Protein AF-F3NE61-F1 (afdb_monomer_lite)

Foldseek 3Di:
DVVVLLVLCLAANWWKWWFWQKWKDDPVDTPPGSDGDTDIFTFHSVLSVQLVVCVVVVNDPVSNQVSVQVRSVVRVCVVVVHDPDPMDIDTHPIP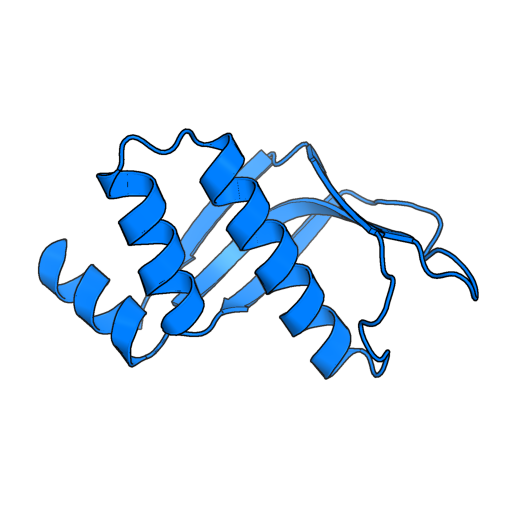DMDIGGD

Secondary structure (DSSP, 8-state):
-HHHHHHHHHHH-EEEEEEEEEEEE-TT---S--EEEEEEEEE-HHHHHHHHHHHHTT--HHHHHHHHHHHHHHHHHHHTT---SSPEEEEEEEEEEEEE--

Radius of gyration: 13.98 Å; chains: 1; bounding box: 32×28×35 Å

Organism: NCBI:txid996637

Sequence (102 aa):
MRARRRARAEADGFVFHTRARFGFAAPAGSSDDPRVRLITQYLSGEVARELFAARDASGGEQQQMVILARALGHAYFRDGGLRAHGLGIAFTDVEFADFSID

pLDDT: mean 79.41, std 13.92, range [50.97, 94.62]

InterPro domains:
  IPR058118 Telomere-protecting terminal protein Tpg [NF047541] (2-100)

Structure (mmCIF, N/CA/C/O backbone):
data_AF-F3NE61-F1
#
_entry.id   AF-F3NE61-F1
#
loop_
_atom_site.group_PDB
_atom_site.id
_atom_site.type_symbol
_atom_site.label_atom_id
_atom_site.label_alt_id
_atom_site.label_comp_id
_atom_site.label_asym_id
_atom_site.label_entity_id
_atom_site.label_seq_id
_atom_site.pdbx_PDB_ins_code
_atom_site.Cartn_x
_atom_site.Cartn_y
_atom_site.Cartn_z
_atom_site.occupancy
_atom_site.B_iso_or_equiv
_atom_site.auth_seq_id
_atom_site.auth_comp_id
_atom_site.auth_asym_id
_atom_site.auth_atom_id
_atom_site.pdbx_PDB_model_num
ATOM 1 N N . MET A 1 1 ? 15.072 7.063 -13.968 1.00 63.09 1 MET A N 1
ATOM 2 C CA . MET A 1 1 ? 14.800 7.037 -12.507 1.00 63.09 1 MET A CA 1
ATOM 3 C C . MET A 1 1 ? 13.567 6.207 -12.150 1.00 63.09 1 MET A C 1
ATOM 5 O O . MET A 1 1 ? 13.720 5.275 -11.373 1.00 63.09 1 MET A O 1
ATOM 9 N N . ARG A 1 2 ? 12.384 6.466 -12.736 1.00 75.69 2 ARG A N 1
ATOM 10 C CA . ARG A 1 2 ? 11.137 5.733 -12.413 1.00 75.69 2 ARG A CA 1
ATOM 11 C C . ARG A 1 2 ? 11.215 4.212 -12.619 1.00 75.69 2 ARG A C 1
ATOM 13 O O . ARG A 1 2 ? 10.896 3.478 -11.697 1.00 75.69 2 ARG A O 1
ATOM 20 N N . ALA A 1 3 ? 11.722 3.747 -13.764 1.00 82.88 3 ALA A N 1
ATOM 21 C CA . ALA A 1 3 ? 11.854 2.310 -14.043 1.00 82.88 3 ALA A CA 1
ATOM 22 C C . ALA A 1 3 ? 12.788 1.580 -13.057 1.00 82.88 3 ALA A C 1
ATOM 24 O O . ALA A 1 3 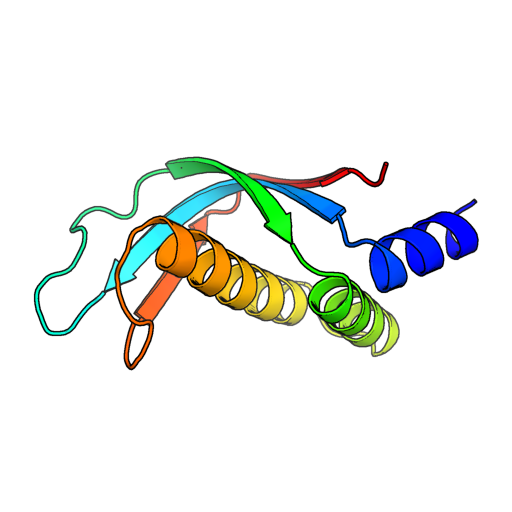? 12.478 0.480 -12.621 1.00 82.88 3 ALA A O 1
ATOM 25 N N . ARG A 1 4 ? 13.895 2.221 -12.645 1.00 85.50 4 ARG A N 1
ATOM 26 C CA . ARG A 1 4 ? 14.818 1.652 -11.646 1.00 85.50 4 ARG A CA 1
ATOM 27 C C . ARG A 1 4 ? 14.177 1.544 -10.264 1.00 85.50 4 ARG A C 1
ATOM 29 O O . ARG A 1 4 ? 14.312 0.512 -9.628 1.00 85.50 4 ARG A O 1
ATOM 36 N N . ARG A 1 5 ? 13.450 2.581 -9.828 1.00 86.81 5 ARG A N 1
ATOM 37 C CA . ARG A 1 5 ? 12.709 2.551 -8.556 1.00 86.81 5 ARG A CA 1
ATOM 38 C C . ARG A 1 5 ? 11.611 1.490 -8.567 1.00 86.81 5 ARG A C 1
ATOM 40 O O . ARG A 1 5 ? 11.492 0.752 -7.604 1.00 86.81 5 ARG A O 1
ATOM 47 N N . ARG A 1 6 ? 10.867 1.366 -9.670 1.00 88.50 6 ARG A N 1
ATOM 48 C CA . ARG A 1 6 ? 9.880 0.295 -9.852 1.00 88.50 6 ARG A CA 1
ATOM 49 C C . ARG A 1 6 ? 10.520 -1.085 -9.718 1.00 88.50 6 ARG A C 1
ATOM 51 O O . ARG A 1 6 ? 10.085 -1.853 -8.878 1.00 88.50 6 ARG A O 1
ATOM 58 N N . ALA A 1 7 ? 11.578 -1.365 -10.480 1.00 91.50 7 ALA A N 1
ATOM 59 C CA . ALA A 1 7 ? 12.258 -2.660 -10.426 1.00 91.50 7 ALA A CA 1
ATOM 60 C C . ALA A 1 7 ? 12.800 -2.983 -9.023 1.00 91.50 7 ALA A C 1
ATOM 62 O O . ALA A 1 7 ? 12.680 -4.113 -8.567 1.00 91.50 7 ALA A O 1
ATOM 63 N N . ARG A 1 8 ? 13.342 -1.977 -8.323 1.00 93.12 8 ARG A N 1
ATOM 64 C CA . ARG A 1 8 ? 13.789 -2.092 -6.929 1.00 93.12 8 ARG A CA 1
ATOM 65 C C . ARG A 1 8 ? 12.631 -2.448 -5.999 1.00 93.12 8 ARG A C 1
ATOM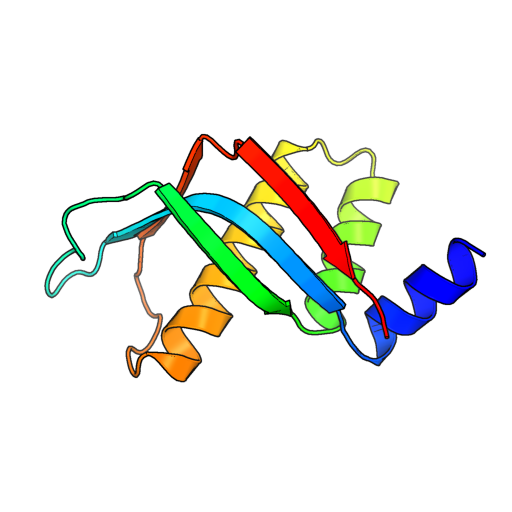 67 O O . ARG A 1 8 ? 12.733 -3.420 -5.271 1.00 93.12 8 ARG A O 1
ATOM 74 N N . ALA A 1 9 ? 11.512 -1.729 -6.088 1.00 93.44 9 ALA A N 1
ATOM 75 C CA . ALA A 1 9 ? 10.331 -2.017 -5.282 1.00 93.44 9 ALA A CA 1
ATOM 76 C C . ALA A 1 9 ? 9.742 -3.402 -5.571 1.00 93.44 9 ALA A C 1
ATOM 78 O O . ALA A 1 9 ? 9.312 -4.088 -4.656 1.00 93.44 9 ALA A O 1
ATOM 79 N N . GLU A 1 10 ? 9.735 -3.835 -6.832 1.00 94.38 10 GLU A N 1
ATOM 80 C CA . GLU A 1 10 ? 9.260 -5.166 -7.224 1.00 94.38 10 GLU A CA 1
ATOM 81 C C . GLU A 1 10 ? 10.178 -6.300 -6.746 1.00 94.38 10 GLU A C 1
ATOM 83 O O . GLU A 1 10 ? 9.692 -7.410 -6.532 1.00 94.38 10 GLU A O 1
ATOM 88 N N . ALA A 1 11 ? 11.479 -6.040 -6.585 1.00 94.44 11 ALA A N 1
ATOM 89 C CA . ALA A 1 11 ? 12.455 -7.017 -6.106 1.00 94.44 11 ALA A CA 1
ATOM 90 C C . ALA A 1 11 ? 12.533 -7.056 -4.573 1.00 94.44 11 ALA A C 1
ATOM 92 O O . ALA A 1 11 ? 12.412 -8.120 -3.970 1.00 94.44 11 ALA A O 1
ATOM 93 N N . ASP A 1 12 ? 12.692 -5.884 -3.960 1.00 93.94 12 ASP A N 1
ATOM 94 C CA . ASP A 1 12 ? 13.078 -5.719 -2.560 1.00 93.94 12 ASP A CA 1
ATOM 95 C C . ASP A 1 12 ? 11.925 -5.207 -1.686 1.00 93.94 12 ASP A C 1
ATOM 97 O O . ASP A 1 12 ? 12.088 -5.087 -0.476 1.00 93.94 12 ASP A O 1
ATOM 101 N N . GLY A 1 13 ? 10.756 -4.909 -2.260 1.00 94.00 13 GLY A N 1
ATOM 102 C CA . GLY A 1 13 ? 9.633 -4.296 -1.551 1.00 94.00 13 GLY A CA 1
ATOM 103 C C . GLY A 1 13 ? 9.803 -2.795 -1.323 1.00 94.00 13 GLY A C 1
ATOM 104 O O . GLY A 1 13 ? 10.651 -2.130 -1.918 1.00 94.00 13 GLY A O 1
ATOM 105 N N . PHE A 1 14 ? 8.932 -2.235 -0.492 1.00 94.62 14 PHE A N 1
ATOM 106 C CA . PHE A 1 14 ? 8.892 -0.799 -0.224 1.00 94.62 14 PHE A CA 1
ATOM 107 C C . PHE A 1 14 ? 8.276 -0.516 1.143 1.00 94.62 14 PHE A C 1
ATOM 109 O O . PHE A 1 14 ? 7.518 -1.322 1.684 1.00 94.62 14 PHE A O 1
ATOM 116 N N . VAL A 1 15 ? 8.561 0.662 1.689 1.00 93.81 15 VAL A N 1
ATOM 117 C CA . VAL A 1 15 ? 7.898 1.161 2.892 1.00 93.81 15 VAL A CA 1
ATOM 118 C C . VAL A 1 15 ? 6.709 2.014 2.478 1.00 93.81 15 VAL A C 1
ATOM 120 O O . VAL A 1 15 ? 6.844 2.965 1.708 1.00 93.81 15 VAL A O 1
ATOM 123 N N . PHE A 1 16 ? 5.534 1.658 2.986 1.00 92.31 16 PHE A N 1
ATOM 124 C CA . PHE A 1 16 ? 4.305 2.406 2.797 1.00 92.31 16 PHE A CA 1
ATOM 125 C C . PHE A 1 16 ? 4.025 3.278 4.015 1.00 92.31 16 PHE A C 1
ATOM 127 O O . PHE A 1 16 ? 3.965 2.774 5.139 1.00 92.31 16 PHE A O 1
ATOM 134 N N . HIS A 1 17 ? 3.827 4.571 3.777 1.00 92.56 17 HIS A N 1
ATOM 135 C CA . HIS A 1 17 ? 3.459 5.552 4.786 1.00 92.56 17 HIS A CA 1
ATOM 136 C C . HIS A 1 17 ? 2.063 6.077 4.480 1.00 92.56 17 HIS A C 1
ATOM 138 O O . HIS A 1 17 ? 1.815 6.630 3.410 1.00 92.56 17 HIS A O 1
ATOM 144 N N . THR A 1 18 ? 1.135 5.936 5.417 1.00 91.38 18 THR A N 1
ATOM 145 C CA . THR A 1 18 ? -0.223 6.445 5.232 1.00 91.38 18 THR A CA 1
ATOM 146 C C . THR A 1 18 ? -0.808 6.951 6.532 1.00 91.38 18 THR A C 1
ATOM 148 O O . THR A 1 18 ? -0.541 6.407 7.604 1.00 91.38 18 THR A O 1
ATOM 151 N N . ARG A 1 19 ? -1.637 7.986 6.434 1.00 89.94 19 ARG A N 1
ATOM 152 C CA . ARG A 1 19 ? -2.567 8.354 7.493 1.00 89.94 19 ARG A CA 1
ATOM 153 C C . ARG A 1 19 ? -3.971 8.066 7.004 1.00 89.94 19 ARG A C 1
ATOM 155 O O . ARG A 1 19 ? -4.436 8.689 6.056 1.00 89.94 19 ARG A O 1
ATOM 162 N N . ALA A 1 20 ? -4.613 7.099 7.640 1.00 87.88 20 ALA A N 1
ATOM 163 C CA . ALA A 1 20 ? -5.919 6.611 7.231 1.00 87.88 20 ALA A CA 1
ATOM 164 C C . ALA A 1 20 ? -6.704 6.117 8.437 1.00 87.88 20 ALA A C 1
ATOM 166 O O . ALA A 1 20 ? -6.127 5.722 9.457 1.00 87.88 20 ALA A O 1
ATOM 167 N N . ARG A 1 21 ? -8.027 6.088 8.300 1.00 84.94 21 ARG A N 1
ATOM 168 C CA . ARG A 1 21 ? -8.877 5.319 9.194 1.00 84.94 21 ARG A CA 1
ATOM 169 C C . ARG A 1 21 ? -8.661 3.837 8.896 1.00 84.94 21 ARG A C 1
ATOM 171 O O . ARG A 1 21 ? -9.030 3.347 7.830 1.00 84.94 21 ARG A O 1
ATOM 178 N N . PHE A 1 22 ? -8.046 3.136 9.845 1.00 78.00 22 PHE A N 1
ATOM 179 C CA . PHE A 1 22 ? -7.731 1.718 9.708 1.00 78.00 22 PHE A CA 1
ATOM 180 C C . PHE A 1 22 ? -8.292 0.920 10.880 1.00 78.00 22 PHE A C 1
ATOM 182 O O . PHE A 1 22 ? -7.987 1.200 12.043 1.00 78.00 22 PHE A O 1
ATOM 189 N N . GLY A 1 23 ? -9.113 -0.078 10.569 1.00 72.56 23 GLY A N 1
ATOM 190 C CA . GLY A 1 23 ? -9.726 -0.966 11.548 1.00 72.56 23 GLY A CA 1
ATOM 191 C C . GLY A 1 23 ? -9.982 -2.352 10.978 1.00 72.56 23 GLY A C 1
ATOM 192 O O . GLY A 1 23 ? -9.824 -2.596 9.779 1.00 72.56 23 GLY A O 1
ATOM 193 N N . PHE A 1 24 ? -10.383 -3.271 11.851 1.00 69.31 24 PHE A N 1
ATOM 194 C CA . PHE A 1 24 ? -10.709 -4.630 11.456 1.00 69.31 24 PHE A CA 1
ATOM 195 C C . PHE A 1 24 ? -11.877 -5.204 12.241 1.00 69.31 24 PHE A C 1
ATOM 197 O O . PHE A 1 24 ? -11.991 -5.018 13.454 1.00 69.31 24 PHE A O 1
ATOM 204 N N . ALA A 1 25 ? -12.719 -5.941 11.528 1.00 63.28 25 ALA A N 1
ATOM 205 C CA . ALA A 1 25 ? -13.800 -6.724 12.095 1.00 63.28 25 ALA A CA 1
ATOM 206 C C . ALA A 1 25 ? -13.394 -8.201 12.103 1.00 63.28 25 ALA A C 1
ATOM 208 O O . ALA A 1 25 ? -13.156 -8.775 11.038 1.00 63.28 25 ALA A O 1
ATOM 209 N N . ALA A 1 26 ? -13.315 -8.806 13.292 1.00 59.41 26 ALA A N 1
ATOM 210 C CA . ALA A 1 26 ? -13.143 -10.245 13.464 1.00 59.41 26 ALA A CA 1
ATOM 211 C C . ALA A 1 26 ? -14.406 -10.888 14.046 1.00 59.41 26 ALA A C 1
ATOM 213 O O . ALA A 1 26 ? -15.067 -10.257 14.872 1.00 59.41 26 ALA A O 1
ATOM 214 N N . PRO A 1 27 ? -14.705 -12.162 13.716 1.00 54.75 27 PRO A N 1
ATOM 215 C CA . PRO A 1 27 ? -15.823 -12.889 14.323 1.00 54.75 27 PRO A CA 1
ATOM 216 C C . PRO A 1 27 ? -15.749 -12.979 15.858 1.00 54.75 27 PRO A C 1
ATOM 218 O O . PRO A 1 27 ? -16.779 -13.076 16.513 1.00 54.75 27 PRO A O 1
ATOM 221 N N . ALA A 1 28 ? -14.540 -12.934 16.432 1.00 54.91 28 ALA A N 1
ATOM 222 C CA . ALA A 1 28 ? -14.290 -13.008 17.876 1.00 54.91 28 ALA A CA 1
ATOM 223 C C . ALA A 1 28 ? -14.228 -11.630 18.577 1.00 54.91 28 ALA A C 1
ATOM 225 O O . ALA A 1 28 ? -13.916 -11.567 19.764 1.00 54.91 28 ALA A O 1
ATOM 226 N N . GLY A 1 29 ? -14.505 -10.539 17.854 1.00 51.72 29 GLY A N 1
ATOM 227 C CA . GLY A 1 29 ? -14.454 -9.163 18.352 1.00 51.72 29 GLY A CA 1
ATOM 228 C C . GLY A 1 29 ? -13.767 -8.220 17.362 1.00 51.72 29 GLY A C 1
ATOM 229 O O . GLY A 1 29 ? -12.681 -8.511 16.859 1.00 51.72 29 GLY A O 1
ATOM 230 N N . SER A 1 30 ? -14.400 -7.085 17.064 1.00 53.38 30 SER A N 1
ATOM 231 C CA . SER A 1 30 ? -13.764 -5.970 16.359 1.00 53.38 30 SER A CA 1
ATOM 232 C C . SER A 1 30 ? -12.743 -5.297 17.282 1.00 53.38 30 SER A C 1
ATOM 234 O O . SER A 1 30 ? -12.940 -5.203 18.495 1.00 53.38 30 SER A O 1
ATOM 236 N N . SER A 1 31 ? -11.650 -4.768 16.723 1.00 54.16 31 SER A N 1
ATOM 237 C CA . SER A 1 31 ? -11.023 -3.618 17.379 1.00 54.16 31 SER A CA 1
ATOM 238 C C . SER A 1 31 ? -11.960 -2.445 17.104 1.00 54.16 31 SER A C 1
ATOM 240 O O . SER A 1 31 ? -11.944 -1.877 16.013 1.00 54.16 31 SER A O 1
ATOM 242 N N . ASP A 1 32 ? -12.867 -2.206 18.051 1.00 52.44 32 ASP A N 1
ATOM 243 C CA . ASP A 1 32 ? -14.141 -1.502 17.861 1.00 52.44 32 ASP A CA 1
ATOM 244 C C . ASP A 1 32 ? -14.037 0.028 17.767 1.00 52.44 32 ASP A C 1
ATOM 246 O O . ASP A 1 32 ? -14.852 0.763 18.310 1.00 52.44 32 ASP A O 1
ATOM 250 N N . ASP A 1 33 ? -13.012 0.535 17.087 1.00 56.03 33 ASP A N 1
ATOM 251 C CA . ASP A 1 33 ? -12.973 1.934 16.679 1.00 56.03 33 ASP A CA 1
ATOM 252 C C . ASP A 1 33 ? -11.954 2.087 15.540 1.00 56.03 33 ASP A C 1
ATOM 254 O O . ASP A 1 33 ? -10.739 2.087 15.797 1.00 56.03 33 ASP A O 1
ATOM 258 N N . PRO A 1 34 ? -12.384 2.160 14.266 1.00 61.22 34 PRO A N 1
ATOM 259 C CA . PRO A 1 34 ? -11.480 2.502 13.186 1.00 61.22 34 PRO A CA 1
ATOM 260 C C . PRO A 1 34 ? -11.022 3.954 13.408 1.00 61.22 34 PRO A C 1
ATOM 262 O O . PRO A 1 34 ? -11.671 4.933 13.036 1.00 61.22 34 PRO A O 1
ATOM 265 N N . ARG A 1 35 ? -9.874 4.086 14.075 1.00 72.81 35 ARG A N 1
ATOM 266 C CA . ARG A 1 35 ? -9.216 5.363 14.350 1.00 72.81 35 ARG A CA 1
ATOM 267 C C . ARG A 1 35 ? -8.331 5.740 13.182 1.00 72.81 35 ARG A C 1
ATOM 269 O O . ARG A 1 35 ? -7.738 4.879 12.529 1.00 72.81 35 ARG A O 1
ATOM 276 N N . VAL A 1 36 ? -8.201 7.042 12.964 1.00 82.25 36 VAL A N 1
ATOM 277 C CA . VAL A 1 36 ? -7.148 7.565 12.098 1.00 82.25 36 VAL A CA 1
ATOM 278 C C . VAL A 1 36 ? -5.808 7.221 12.737 1.00 82.25 36 VAL A C 1
ATOM 280 O O . VAL A 1 36 ? -5.553 7.574 13.890 1.00 82.25 36 VAL A O 1
ATOM 283 N N . ARG A 1 37 ? -4.964 6.497 12.005 1.00 83.75 37 ARG A N 1
ATOM 284 C CA . ARG A 1 37 ? -3.629 6.096 12.450 1.00 83.75 37 ARG A CA 1
ATOM 285 C C . ARG A 1 37 ? -2.606 6.466 11.393 1.00 83.75 37 ARG A C 1
ATOM 287 O O . ARG A 1 37 ? -2.881 6.368 10.200 1.00 83.75 37 ARG A O 1
ATOM 294 N N . LEU A 1 38 ? -1.422 6.858 11.856 1.00 89.38 38 LEU A N 1
ATOM 295 C CA . LEU A 1 38 ? -0.230 6.901 11.023 1.00 89.38 38 LEU A CA 1
ATOM 296 C C . LEU A 1 38 ? 0.346 5.486 10.962 1.00 89.38 38 LEU A C 1
ATOM 298 O O . LEU A 1 38 ? 0.708 4.918 11.993 1.00 89.38 38 LEU A O 1
ATOM 302 N N . ILE A 1 39 ? 0.393 4.919 9.765 1.00 86.62 39 ILE A N 1
ATOM 303 C CA . ILE A 1 39 ? 0.884 3.573 9.500 1.00 86.62 39 ILE A CA 1
ATOM 304 C C . ILE A 1 39 ? 2.145 3.703 8.657 1.00 86.62 39 ILE A C 1
ATOM 306 O O . ILE A 1 39 ? 2.113 4.286 7.576 1.00 86.62 39 ILE A O 1
ATOM 310 N N . THR A 1 40 ? 3.235 3.138 9.164 1.00 90.88 40 THR A N 1
ATOM 311 C CA . THR A 1 40 ? 4.483 2.942 8.429 1.00 90.88 40 THR A CA 1
ATOM 312 C C . THR A 1 40 ? 4.743 1.448 8.406 1.00 90.88 40 THR A C 1
ATOM 314 O O . THR A 1 40 ? 5.016 0.864 9.452 1.00 90.88 40 THR A O 1
ATOM 317 N N . GLN A 1 41 ? 4.613 0.827 7.239 1.00 89.88 41 GLN A N 1
ATOM 318 C CA . GLN A 1 41 ? 4.704 -0.623 7.109 1.00 89.88 41 GLN A CA 1
ATOM 319 C C . GLN A 1 41 ? 5.511 -1.005 5.876 1.00 89.88 41 GLN A C 1
ATOM 321 O O . GLN A 1 41 ? 5.270 -0.496 4.783 1.00 89.88 41 GLN A O 1
ATOM 326 N N . TYR A 1 42 ? 6.436 -1.947 6.042 1.00 92.12 42 TYR A N 1
ATOM 327 C CA . TYR A 1 42 ? 7.090 -2.586 4.908 1.00 92.12 42 TYR A CA 1
ATOM 328 C C . TYR A 1 42 ? 6.111 -3.534 4.202 1.00 92.12 42 TYR A C 1
ATOM 330 O O . TYR A 1 42 ? 5.495 -4.390 4.847 1.00 92.12 42 TYR A O 1
ATOM 338 N N . LEU A 1 43 ? 5.987 -3.381 2.885 1.00 91.94 43 LEU A N 1
ATOM 339 C CA . LEU A 1 43 ? 5.194 -4.222 1.995 1.00 91.94 43 LEU A CA 1
ATOM 340 C C . LEU A 1 43 ? 6.118 -4.928 0.994 1.00 91.94 43 LEU A C 1
ATOM 342 O O . LEU A 1 43 ? 7.125 -4.378 0.548 1.00 91.94 43 LEU A O 1
ATOM 346 N N . SER A 1 44 ? 5.774 -6.170 0.648 1.00 93.12 44 SER A N 1
ATOM 347 C CA . SER A 1 44 ? 6.616 -7.020 -0.198 1.00 93.12 44 SER A CA 1
ATOM 348 C C . SER A 1 44 ? 6.654 -6.556 -1.657 1.00 93.12 44 SER A C 1
ATOM 350 O O . SER A 1 44 ? 5.754 -5.865 -2.143 1.00 93.12 44 SER A O 1
ATOM 352 N N . GLY A 1 45 ? 7.667 -7.017 -2.396 1.00 94.06 45 GLY A N 1
ATOM 353 C CA . GLY A 1 45 ? 7.780 -6.736 -3.829 1.00 94.06 45 GLY A CA 1
ATOM 354 C C . GLY A 1 45 ? 6.637 -7.302 -4.675 1.00 94.06 45 GLY A C 1
ATOM 355 O O . GLY A 1 45 ? 6.281 -6.724 -5.699 1.00 94.06 45 GLY A O 1
ATOM 356 N N . GLU A 1 46 ? 5.969 -8.361 -4.213 1.00 93.62 46 GLU A N 1
ATOM 357 C CA . GLU A 1 46 ? 4.744 -8.872 -4.841 1.00 93.62 46 GLU A CA 1
ATOM 358 C C . GLU A 1 46 ? 3.625 -7.818 -4.840 1.00 93.62 46 GLU A C 1
ATOM 360 O O . GLU A 1 46 ? 3.010 -7.563 -5.876 1.00 93.62 46 GLU A O 1
ATOM 365 N N . VAL A 1 47 ? 3.442 -7.113 -3.718 1.00 93.75 47 VAL A N 1
ATOM 366 C CA . VAL A 1 47 ? 2.472 -6.012 -3.612 1.00 93.75 47 VAL A CA 1
ATOM 367 C C . VAL A 1 47 ? 2.848 -4.870 -4.556 1.00 93.75 47 VAL A C 1
ATOM 369 O O . VAL A 1 47 ? 1.971 -4.284 -5.190 1.00 93.75 47 VAL A O 1
ATOM 372 N N . ALA A 1 48 ? 4.143 -4.573 -4.704 1.00 94.19 48 ALA A N 1
ATOM 373 C CA . ALA A 1 48 ? 4.608 -3.547 -5.637 1.00 94.19 48 ALA A CA 1
ATOM 374 C C . ALA A 1 48 ? 4.252 -3.904 -7.086 1.00 94.19 48 ALA A C 1
ATOM 376 O O . ALA A 1 48 ? 3.725 -3.064 -7.816 1.00 94.19 48 ALA A O 1
ATOM 377 N N . ARG A 1 49 ? 4.478 -5.163 -7.489 1.00 93.81 49 ARG A N 1
ATOM 378 C CA . ARG A 1 49 ? 4.125 -5.659 -8.829 1.00 93.81 49 ARG A CA 1
ATOM 379 C C . ARG A 1 49 ? 2.632 -5.505 -9.099 1.00 93.81 49 ARG A C 1
ATOM 381 O O . ARG A 1 49 ? 2.265 -5.002 -10.158 1.00 93.81 49 ARG A O 1
ATOM 388 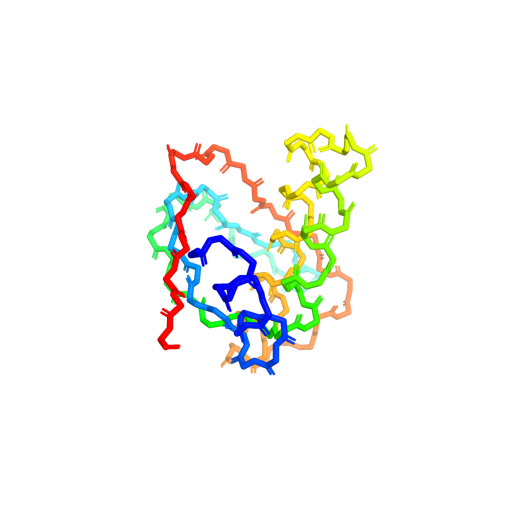N N . GLU A 1 50 ? 1.783 -5.886 -8.145 1.00 93.25 50 GLU A N 1
ATOM 389 C CA . GLU A 1 50 ? 0.330 -5.736 -8.269 1.00 93.25 50 GLU A CA 1
ATOM 390 C C . GLU A 1 50 ? -0.102 -4.270 -8.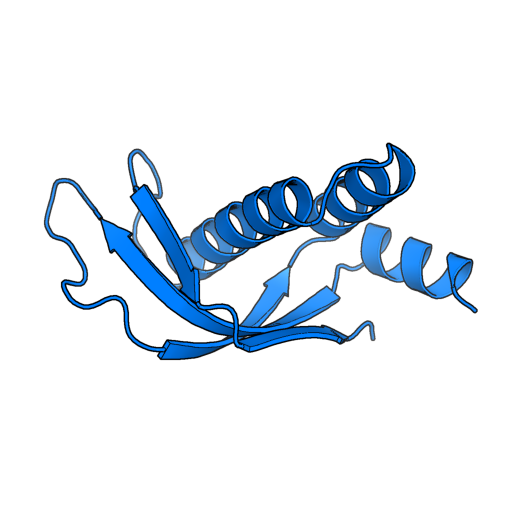384 1.00 93.25 50 GLU A C 1
ATOM 392 O O . GLU A 1 50 ? -0.912 -3.934 -9.248 1.00 93.25 50 GLU A O 1
ATOM 397 N N . LEU A 1 51 ? 0.462 -3.379 -7.561 1.00 91.69 51 LEU A N 1
ATOM 398 C CA . LEU A 1 51 ? 0.146 -1.950 -7.603 1.00 91.69 51 LEU A CA 1
ATOM 399 C C . LEU A 1 51 ? 0.520 -1.317 -8.938 1.00 91.69 51 LEU A C 1
ATOM 401 O O . LEU A 1 51 ? -0.273 -0.570 -9.515 1.00 91.69 51 LEU A O 1
ATOM 405 N N . PHE A 1 52 ? 1.718 -1.611 -9.443 1.00 90.25 52 PHE A N 1
ATOM 406 C CA . PHE A 1 52 ? 2.148 -1.063 -10.721 1.00 90.25 52 PHE A CA 1
ATOM 407 C C . PHE A 1 52 ? 1.372 -1.667 -11.889 1.00 90.25 52 PHE A C 1
ATOM 409 O O . PHE A 1 52 ? 1.009 -0.928 -12.797 1.00 90.25 52 PHE A O 1
ATOM 416 N N . ALA A 1 53 ? 1.042 -2.960 -11.842 1.00 90.75 53 ALA A N 1
ATOM 417 C CA . ALA A 1 53 ? 0.179 -3.584 -12.840 1.00 90.75 53 ALA A CA 1
ATOM 418 C C . ALA A 1 53 ? -1.223 -2.953 -12.856 1.00 90.75 53 ALA A C 1
ATOM 420 O O . ALA A 1 53 ? -1.728 -2.622 -13.927 1.00 90.75 53 ALA A O 1
ATOM 421 N N . ALA A 1 54 ? -1.827 -2.718 -11.684 1.00 90.31 54 ALA A N 1
ATOM 422 C CA . ALA A 1 54 ? -3.109 -2.027 -11.575 1.00 90.31 54 ALA A CA 1
ATOM 423 C C . ALA A 1 54 ? -3.018 -0.606 -12.144 1.00 90.31 54 ALA A C 1
ATOM 425 O O . ALA A 1 54 ? -3.864 -0.204 -12.933 1.00 90.31 54 ALA A O 1
ATOM 426 N N . ARG A 1 55 ? -1.956 0.137 -11.819 1.00 85.38 55 ARG A N 1
ATOM 427 C CA . ARG A 1 55 ? -1.736 1.486 -12.353 1.00 85.38 55 ARG A CA 1
ATOM 428 C C . ARG A 1 55 ? -1.574 1.507 -13.876 1.00 85.38 55 ARG A C 1
ATOM 430 O O . ARG A 1 55 ? -2.131 2.389 -14.525 1.00 85.38 55 ARG A O 1
ATOM 437 N N . ASP A 1 56 ? -0.820 0.565 -14.438 1.00 87.31 56 ASP A N 1
ATOM 438 C CA . ASP A 1 56 ? -0.569 0.474 -15.882 1.00 87.31 56 ASP A CA 1
ATOM 439 C C . ASP A 1 56 ? -1.830 0.070 -16.660 1.00 87.31 56 ASP A C 1
ATOM 441 O O . ASP A 1 56 ? -2.056 0.546 -17.770 1.00 87.31 56 ASP A O 1
ATOM 445 N N . ALA A 1 57 ? -2.691 -0.759 -16.064 1.00 84.50 57 ALA A N 1
ATOM 446 C CA . ALA A 1 57 ? -3.952 -1.200 -16.658 1.00 84.50 57 ALA A CA 1
ATOM 447 C C . ALA A 1 57 ? -5.047 -0.110 -16.693 1.00 84.50 57 ALA A C 1
ATOM 449 O O . ALA A 1 57 ? -6.209 -0.420 -16.939 1.00 84.50 57 ALA A O 1
ATOM 450 N N . SER A 1 58 ? -4.709 1.161 -16.433 1.00 70.88 58 SER A N 1
ATOM 451 C CA . SER A 1 58 ? -5.675 2.234 -16.130 1.00 70.88 58 SER A CA 1
ATOM 452 C C . SER A 1 58 ? -6.558 1.919 -14.913 1.00 70.88 58 SER A C 1
ATOM 454 O O . SER A 1 58 ? -7.635 2.493 -14.755 1.00 70.88 58 SER A O 1
ATOM 456 N N . GLY A 1 59 ? -6.112 1.007 -14.044 1.00 62.91 59 GLY A N 1
ATOM 457 C CA . GLY A 1 59 ? -6.779 0.679 -12.795 1.00 62.91 59 GLY A CA 1
ATOM 458 C C . GLY A 1 59 ? -6.868 1.926 -11.931 1.00 62.91 59 GLY A C 1
ATOM 459 O O . GLY A 1 59 ? -5.858 2.548 -11.580 1.00 62.91 59 GLY A O 1
ATOM 460 N N . GLY A 1 60 ? -8.109 2.304 -11.632 1.00 77.75 60 GLY A N 1
ATOM 461 C CA . GLY A 1 60 ? -8.411 3.484 -10.842 1.00 77.75 60 GLY A CA 1
ATOM 462 C C . GLY A 1 60 ? -7.778 3.415 -9.455 1.00 77.75 60 GLY A C 1
ATOM 463 O O . GLY A 1 60 ? -7.445 2.344 -8.941 1.00 77.75 60 GLY A O 1
ATOM 464 N N . GLU A 1 61 ? -7.655 4.580 -8.830 1.00 81.50 61 GLU A N 1
ATOM 465 C CA . GLU A 1 61 ? -7.163 4.757 -7.460 1.00 81.50 61 GLU A CA 1
ATOM 466 C C . GLU A 1 61 ? -7.798 3.761 -6.475 1.00 81.50 61 GLU A C 1
ATOM 468 O O . GLU A 1 61 ? -7.109 3.154 -5.661 1.00 81.50 61 GLU A O 1
ATOM 473 N N . GLN A 1 62 ? -9.089 3.470 -6.650 1.00 83.06 62 GLN A N 1
ATOM 474 C CA . GLN A 1 62 ? -9.834 2.497 -5.857 1.00 83.06 62 GLN A CA 1
ATOM 475 C C . GLN A 1 62 ? -9.240 1.077 -5.889 1.00 83.06 62 GLN A C 1
ATOM 477 O O . GLN A 1 62 ? -9.191 0.411 -4.858 1.00 83.06 62 GLN A O 1
ATOM 482 N N . GLN A 1 63 ? -8.745 0.601 -7.035 1.00 87.06 63 GLN A N 1
ATOM 483 C CA . GLN A 1 63 ? -8.134 -0.730 -7.120 1.00 87.06 63 GLN A CA 1
ATOM 484 C C . GLN A 1 63 ? -6.786 -0.770 -6.393 1.00 87.06 63 GLN A C 1
ATOM 486 O O . GLN A 1 63 ? -6.482 -1.740 -5.699 1.00 87.06 63 GLN A O 1
ATOM 491 N N . GLN A 1 64 ? -6.003 0.305 -6.497 1.00 88.12 64 GLN A N 1
ATOM 492 C CA . GLN A 1 64 ? -4.742 0.442 -5.767 1.00 88.12 64 GLN A CA 1
ATOM 493 C C . GLN A 1 64 ? -4.992 0.488 -4.255 1.00 88.12 64 GLN A C 1
ATOM 495 O O . GLN A 1 64 ? -4.297 -0.186 -3.496 1.00 88.12 64 GLN A O 1
ATOM 500 N N . MET A 1 65 ? -6.038 1.195 -3.817 1.00 84.56 65 MET A N 1
ATOM 501 C CA . MET A 1 65 ? -6.457 1.212 -2.415 1.00 84.56 65 MET A CA 1
ATOM 502 C C . MET A 1 65 ? -6.855 -0.173 -1.903 1.00 84.56 65 MET A C 1
ATOM 504 O O . MET A 1 65 ? -6.470 -0.532 -0.795 1.00 84.56 65 MET A O 1
ATOM 508 N N . VAL A 1 66 ? -7.575 -0.975 -2.695 1.00 86.06 66 VAL A N 1
ATOM 509 C CA . VAL A 1 66 ? -7.930 -2.355 -2.315 1.00 86.06 66 VAL A CA 1
ATOM 510 C C . VAL A 1 66 ? -6.677 -3.215 -2.122 1.00 86.06 66 VAL A C 1
ATOM 512 O O . VAL A 1 66 ? -6.579 -3.946 -1.134 1.00 86.06 66 VAL A O 1
ATOM 515 N N . ILE A 1 67 ? -5.698 -3.101 -3.027 1.00 89.69 67 ILE A N 1
ATOM 516 C CA . ILE A 1 67 ? -4.420 -3.821 -2.923 1.00 89.69 67 ILE A CA 1
ATOM 517 C C . ILE A 1 67 ? -3.674 -3.406 -1.646 1.00 89.69 67 ILE A C 1
ATOM 519 O O . ILE A 1 67 ? -3.243 -4.272 -0.881 1.00 89.69 67 ILE A O 1
ATOM 523 N N . LEU A 1 68 ? -3.576 -2.099 -1.375 1.00 88.75 68 LEU A N 1
ATOM 524 C CA . LEU A 1 68 ? -2.922 -1.559 -0.178 1.00 88.75 68 LEU A CA 1
ATOM 525 C C . LEU A 1 68 ? -3.628 -1.977 1.110 1.00 88.75 68 LEU A C 1
ATOM 527 O O . LEU A 1 68 ? -2.962 -2.425 2.038 1.00 88.75 68 LEU A O 1
ATOM 531 N N . ALA A 1 69 ? -4.958 -1.889 1.166 1.00 84.50 69 ALA A N 1
ATOM 532 C CA . ALA A 1 69 ? -5.746 -2.282 2.330 1.00 84.50 69 ALA A CA 1
ATOM 533 C C . ALA A 1 69 ? -5.522 -3.758 2.679 1.00 84.50 69 ALA A C 1
ATOM 535 O O . ALA A 1 69 ? -5.238 -4.092 3.830 1.00 84.50 69 ALA A O 1
ATOM 536 N N . ARG A 1 70 ? -5.579 -4.640 1.670 1.00 85.81 70 ARG A N 1
ATOM 537 C CA . ARG A 1 70 ? -5.318 -6.077 1.830 1.00 85.81 70 ARG A CA 1
ATOM 538 C C . ARG A 1 70 ? -3.889 -6.337 2.309 1.00 85.81 70 ARG A C 1
ATOM 540 O O . ARG A 1 70 ? -3.688 -7.129 3.228 1.00 85.81 70 ARG A O 1
ATOM 547 N N . ALA A 1 71 ? -2.907 -5.676 1.697 1.00 88.19 71 ALA A N 1
ATOM 548 C CA . ALA A 1 71 ? -1.497 -5.832 2.040 1.00 88.19 71 ALA A CA 1
ATOM 549 C C . ALA A 1 71 ? -1.191 -5.347 3.467 1.00 88.19 71 ALA A C 1
ATOM 551 O O . ALA A 1 71 ? -0.531 -6.057 4.225 1.00 88.19 71 ALA A O 1
ATOM 552 N N . LEU A 1 72 ? -1.728 -4.185 3.850 1.00 84.56 72 LEU A N 1
ATOM 553 C CA . LEU A 1 72 ? -1.614 -3.622 5.193 1.00 84.56 72 LEU A CA 1
ATOM 554 C C . LEU A 1 72 ? -2.261 -4.513 6.245 1.00 84.56 72 LEU A C 1
ATOM 556 O O . LEU A 1 72 ? -1.633 -4.784 7.262 1.00 84.56 72 LEU A O 1
ATOM 560 N N . GLY A 1 73 ? -3.477 -5.008 5.992 1.00 79.06 73 GLY A N 1
ATOM 561 C CA . GLY A 1 73 ? -4.120 -5.979 6.875 1.00 79.06 73 GLY A CA 1
ATOM 562 C C . GLY A 1 73 ? -3.224 -7.189 7.102 1.00 79.06 73 GLY A C 1
ATOM 563 O O . GLY A 1 73 ? -2.893 -7.508 8.238 1.00 79.06 73 GLY A O 1
ATOM 564 N N . HIS A 1 74 ? -2.756 -7.827 6.029 1.00 78.62 74 HIS A N 1
ATOM 565 C CA . HIS A 1 74 ? -1.929 -9.031 6.143 1.00 78.62 74 HIS A CA 1
ATOM 566 C C . HIS A 1 74 ? -0.587 -8.797 6.852 1.00 78.62 74 HIS A C 1
ATOM 568 O O . HIS A 1 74 ? -0.141 -9.652 7.617 1.00 78.62 74 HIS A O 1
ATOM 574 N N . ALA A 1 75 ? 0.067 -7.657 6.614 1.00 79.56 75 ALA A N 1
ATOM 575 C CA . ALA A 1 75 ? 1.302 -7.293 7.307 1.00 79.56 75 ALA A CA 1
ATOM 576 C C . ALA A 1 75 ? 1.050 -7.032 8.802 1.00 79.56 75 ALA A C 1
ATOM 578 O O . ALA A 1 75 ? 1.707 -7.629 9.649 1.00 79.56 75 ALA A O 1
ATOM 579 N N . TYR A 1 76 ? 0.026 -6.237 9.122 1.00 69.94 76 TYR A N 1
ATOM 580 C CA . TYR A 1 76 ? -0.329 -5.891 10.497 1.00 69.94 76 TYR A CA 1
ATOM 581 C C . TYR A 1 76 ? -0.791 -7.110 11.315 1.00 69.94 76 TYR A C 1
ATOM 583 O O . TYR A 1 76 ? -0.437 -7.241 12.483 1.00 69.94 76 TYR A O 1
ATOM 591 N N . PHE A 1 77 ? -1.548 -8.041 10.718 1.00 63.59 77 PHE A N 1
ATOM 592 C CA . PHE A 1 77 ? -2.017 -9.256 11.403 1.00 63.59 77 PHE A CA 1
ATOM 593 C C . PHE A 1 77 ? -0.944 -10.322 11.582 1.00 63.59 77 PHE A C 1
ATOM 595 O O . PHE A 1 77 ? -0.995 -11.058 12.569 1.00 63.59 77 PHE A O 1
ATOM 602 N N . ARG A 1 78 ? 0.031 -10.403 10.666 1.00 64.19 78 ARG A N 1
ATOM 603 C CA . ARG A 1 78 ? 1.187 -11.284 10.864 1.00 64.19 78 ARG A CA 1
ATOM 604 C C . ARG A 1 78 ? 1.995 -10.880 12.092 1.00 64.19 78 ARG A C 1
ATOM 606 O O . ARG A 1 78 ? 2.350 -11.766 12.863 1.00 64.19 78 ARG A O 1
ATOM 613 N N . ASP A 1 79 ? 2.193 -9.582 12.307 1.00 57.75 79 ASP A N 1
ATOM 614 C CA . ASP A 1 79 ? 2.926 -9.078 13.475 1.00 57.75 79 ASP A CA 1
ATOM 615 C C . ASP A 1 79 ? 2.045 -9.009 14.741 1.00 57.75 79 ASP A C 1
ATOM 617 O O . ASP A 1 79 ? 2.538 -9.171 15.854 1.00 57.75 79 ASP A O 1
ATOM 621 N N . GLY A 1 80 ? 0.726 -8.839 14.588 1.00 55.06 80 GLY A N 1
ATOM 622 C CA . GLY A 1 80 ? -0.255 -8.776 15.681 1.00 55.06 80 GLY A CA 1
ATOM 623 C C . GLY A 1 80 ? -0.807 -10.123 16.179 1.00 55.06 80 GLY A C 1
ATOM 624 O O . GLY A 1 80 ? -1.678 -10.131 17.047 1.00 55.06 80 GLY A O 1
ATOM 625 N N . GLY A 1 81 ? -0.346 -11.259 15.641 1.00 50.97 81 GLY A N 1
ATOM 626 C CA . GLY A 1 81 ? -0.650 -12.606 16.154 1.00 50.97 81 GLY A CA 1
ATOM 627 C C . GLY A 1 81 ? -2.026 -13.196 15.801 1.00 50.97 81 GLY A C 1
ATOM 628 O O . GLY A 1 81 ? -2.351 -14.293 16.260 1.00 50.97 81 GLY A O 1
ATOM 629 N N . LEU A 1 82 ? -2.837 -12.530 14.975 1.00 52.25 82 LEU A N 1
ATOM 630 C CA . LEU A 1 82 ? -4.165 -13.014 14.569 1.00 52.25 82 LEU A CA 1
ATOM 631 C C . LEU A 1 82 ? -4.110 -13.626 13.164 1.00 52.25 82 LEU A C 1
ATOM 633 O O . LEU A 1 82 ? -3.694 -12.988 12.202 1.00 52.25 82 LEU A O 1
ATOM 637 N N . ARG A 1 83 ? -4.558 -14.878 13.013 1.00 53.53 83 ARG A N 1
ATOM 638 C CA . ARG A 1 83 ? -4.687 -15.506 11.689 1.00 53.53 83 ARG A CA 1
ATOM 639 C C . ARG A 1 83 ? -5.794 -14.808 10.895 1.00 53.53 83 ARG A C 1
ATOM 641 O O . ARG A 1 83 ? -6.952 -14.837 11.294 1.00 53.53 83 ARG A O 1
ATOM 648 N N . ALA A 1 84 ? -5.433 -14.224 9.754 1.00 51.62 84 ALA A N 1
ATOM 649 C CA . ALA A 1 84 ? -6.294 -13.395 8.909 1.00 51.62 84 ALA A CA 1
ATOM 650 C C . ALA A 1 84 ? -7.357 -14.167 8.092 1.00 51.62 84 ALA A C 1
ATOM 652 O O . ALA A 1 84 ? -7.639 -13.818 6.947 1.00 51.62 84 ALA A O 1
ATOM 653 N N . HIS A 1 85 ? -7.963 -15.223 8.641 1.00 51.28 85 HIS A N 1
ATOM 654 C CA . HIS A 1 85 ? -9.095 -15.881 7.985 1.00 51.28 85 HIS A CA 1
ATOM 655 C C . HIS A 1 85 ? -10.409 -15.230 8.433 1.00 51.28 85 HIS A C 1
ATOM 657 O O . HIS A 1 85 ? -10.827 -15.388 9.575 1.00 51.28 85 HIS A O 1
ATOM 663 N N . GLY A 1 86 ? -11.056 -14.499 7.517 1.00 55.72 86 GLY A N 1
ATOM 664 C CA . GLY A 1 86 ? -12.396 -13.929 7.719 1.00 55.72 86 GLY A CA 1
ATOM 665 C C . GLY A 1 86 ? -12.444 -12.510 8.298 1.00 55.72 86 GLY A C 1
ATOM 666 O O . GLY A 1 86 ? -13.494 -12.104 8.788 1.00 55.72 86 GLY A O 1
ATOM 667 N N . LEU A 1 87 ? -11.338 -11.758 8.257 1.00 62.47 87 LEU A N 1
ATOM 668 C CA . LEU A 1 87 ? -11.293 -10.377 8.746 1.00 62.47 87 LEU A CA 1
ATOM 669 C C . LEU A 1 87 ? -11.791 -9.388 7.686 1.00 62.47 87 LEU A C 1
ATOM 671 O O . LEU A 1 87 ? -11.251 -9.328 6.581 1.00 62.47 87 LEU A O 1
ATOM 675 N N . GLY A 1 88 ? -12.785 -8.574 8.044 1.00 65.25 8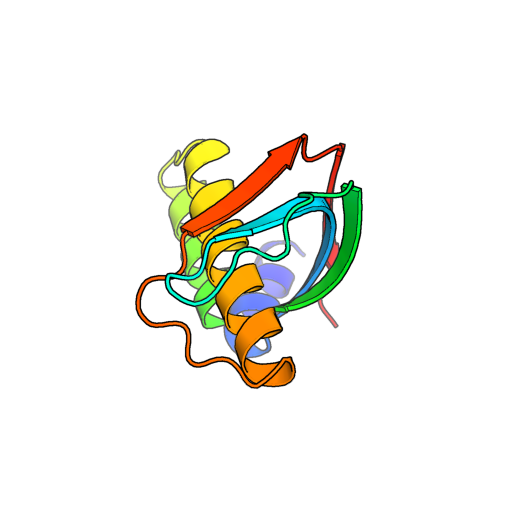8 GLY A N 1
ATOM 676 C CA . GLY A 1 88 ? -13.166 -7.399 7.263 1.00 65.25 88 GLY A CA 1
ATOM 677 C C . GLY A 1 88 ? -12.200 -6.255 7.557 1.00 65.25 88 GLY A C 1
ATOM 678 O O . GLY A 1 88 ? -12.121 -5.812 8.701 1.00 65.25 88 GLY A O 1
ATOM 679 N N . ILE A 1 89 ? -11.453 -5.788 6.556 1.00 70.81 89 ILE A N 1
ATOM 680 C CA . ILE A 1 89 ? -10.528 -4.654 6.694 1.00 70.81 89 ILE A CA 1
ATOM 681 C C . ILE A 1 89 ? -11.288 -3.366 6.380 1.00 70.81 89 ILE A C 1
ATOM 683 O O . ILE A 1 89 ? -11.819 -3.212 5.282 1.00 70.81 89 ILE A O 1
ATOM 687 N N . ALA A 1 90 ? -11.303 -2.429 7.324 1.00 72.31 90 ALA A N 1
ATOM 688 C CA . ALA A 1 90 ? -11.734 -1.060 7.081 1.00 72.31 90 ALA A CA 1
ATOM 689 C C . ALA A 1 90 ? -10.490 -0.211 6.802 1.00 72.31 90 ALA A C 1
ATOM 691 O O . ALA A 1 90 ? -9.694 0.025 7.706 1.00 72.31 90 ALA A O 1
ATOM 692 N N . PHE A 1 91 ? -10.311 0.217 5.552 1.00 77.06 91 PHE A N 1
ATOM 693 C CA . PHE A 1 91 ? -9.286 1.180 5.145 1.00 77.06 91 PHE A CA 1
ATOM 694 C C . PHE A 1 91 ? -9.981 2.317 4.400 1.00 77.06 91 PHE A C 1
ATOM 696 O O . PHE A 1 91 ? -10.311 2.197 3.220 1.00 77.06 91 PHE A O 1
ATOM 703 N N . THR A 1 92 ? -10.285 3.383 5.128 1.00 79.00 92 THR A N 1
ATOM 704 C CA . THR A 1 92 ? -11.076 4.519 4.647 1.00 79.00 92 THR A CA 1
ATOM 705 C C . THR A 1 92 ? -10.426 5.828 5.080 1.00 79.00 92 THR A C 1
ATOM 707 O O . THR A 1 92 ? -9.424 5.821 5.797 1.00 79.00 92 THR A O 1
ATOM 710 N N . ASP A 1 93 ? -10.978 6.958 4.628 1.00 82.50 93 ASP A N 1
ATOM 711 C CA . ASP A 1 93 ? -10.557 8.301 5.059 1.00 82.50 93 ASP A CA 1
ATOM 712 C C . ASP A 1 93 ? -9.038 8.493 4.964 1.00 82.50 93 ASP A C 1
ATOM 714 O O . ASP A 1 93 ? -8.379 8.939 5.905 1.00 82.50 93 ASP A O 1
ATOM 718 N N . VAL A 1 94 ? -8.471 8.054 3.839 1.00 83.94 94 VAL A N 1
ATOM 719 C CA . VAL A 1 94 ? -7.040 8.169 3.574 1.00 83.94 94 VAL A CA 1
ATOM 720 C C . VAL A 1 94 ? -6.718 9.639 3.356 1.00 83.94 94 VAL A C 1
ATOM 722 O O . VAL A 1 94 ? -7.110 10.228 2.355 1.00 83.94 94 VAL A O 1
ATOM 725 N N . GLU A 1 95 ? -6.005 10.227 4.311 1.00 87.38 95 GLU A N 1
ATOM 726 C CA . GLU A 1 95 ? -5.517 11.602 4.226 1.00 87.38 95 GLU A CA 1
ATOM 727 C C . GLU A 1 95 ? -4.307 11.684 3.288 1.00 87.38 95 GLU A C 1
ATOM 729 O O . GLU A 1 95 ? -4.187 12.622 2.504 1.00 87.38 95 GLU A O 1
ATOM 734 N N . PHE A 1 96 ? -3.409 10.695 3.359 1.00 87.56 96 PHE A N 1
ATOM 735 C CA . PHE A 1 96 ? -2.288 10.565 2.429 1.00 87.56 96 PHE A CA 1
ATOM 736 C C . PHE A 1 96 ? -1.796 9.122 2.305 1.00 87.56 96 PHE A C 1
ATOM 738 O O . PHE A 1 96 ? -1.974 8.301 3.210 1.00 87.56 96 PHE A O 1
ATOM 745 N N . ALA A 1 97 ? -1.116 8.847 1.194 1.00 87.56 97 ALA A N 1
ATOM 746 C CA . ALA A 1 97 ? -0.445 7.590 0.888 1.00 87.56 97 ALA A CA 1
ATOM 747 C C . ALA A 1 97 ? 0.876 7.887 0.159 1.00 87.56 97 ALA A C 1
ATOM 749 O O . ALA A 1 97 ? 0.863 8.481 -0.919 1.00 87.56 97 ALA A O 1
ATOM 750 N N . ASP A 1 98 ? 2.001 7.487 0.749 1.00 90.31 98 ASP A N 1
ATOM 751 C CA . ASP A 1 98 ? 3.347 7.721 0.222 1.00 90.31 98 ASP A CA 1
ATOM 752 C C . ASP A 1 98 ? 4.232 6.469 0.320 1.00 90.31 98 ASP A C 1
ATOM 754 O O . ASP A 1 98 ? 3.968 5.550 1.099 1.00 90.31 98 ASP A O 1
ATOM 758 N N . PHE A 1 99 ? 5.274 6.425 -0.507 1.00 89.44 99 PHE A N 1
ATOM 759 C CA . PHE A 1 99 ? 6.098 5.246 -0.745 1.00 89.44 99 PHE A CA 1
ATOM 760 C C . PHE A 1 99 ? 7.586 5.594 -0.706 1.00 89.44 99 PHE A C 1
ATOM 762 O O . PHE A 1 99 ? 8.069 6.399 -1.507 1.00 89.44 99 PHE A O 1
ATOM 769 N N . SER A 1 100 ? 8.327 4.887 0.143 1.00 91.56 100 SER A N 1
ATOM 770 C CA . SER A 1 100 ? 9.787 4.962 0.218 1.00 91.56 100 SER A CA 1
ATOM 771 C C . SER A 1 100 ? 10.400 3.649 -0.266 1.00 91.56 100 SER A C 1
ATOM 773 O O . SER A 1 100 ? 9.917 2.565 0.057 1.00 91.56 100 SER A O 1
ATOM 775 N N . ILE A 1 101 ? 11.449 3.746 -1.081 1.00 87.88 101 ILE A N 1
ATOM 776 C CA . ILE A 1 101 ? 12.172 2.602 -1.648 1.00 87.88 101 ILE A CA 1
ATOM 777 C C . ILE A 1 101 ? 13.651 2.840 -1.350 1.00 87.88 101 ILE A C 1
ATOM 779 O O . ILE A 1 101 ? 14.195 3.839 -1.832 1.00 87.88 101 ILE A O 1
ATOM 783 N N . ASP A 1 102 ? 14.251 1.949 -0.564 1.00 76.62 102 ASP A N 1
ATOM 784 C CA . ASP A 1 102 ? 15.678 1.964 -0.206 1.00 76.62 102 ASP A CA 1
ATOM 785 C C . ASP A 1 102 ? 16.593 1.394 -1.314 1.00 76.62 102 ASP A C 1
ATOM 787 O O . ASP A 1 102 ? 16.143 0.594 -2.173 1.00 76.62 102 ASP A O 1
#